Protein AF-A0AAV2QS21-F1 (afdb_monomer_lite)

Organism: Meganyctiphanes norvegica (NCBI:txid48144)

Secondary structure (DSSP, 8-state):
------------TTSSTTHHHHHHHHHHHHHHHHHHHHHHHHHHHHHHHHHHHHHHHHHHS--S-TTSPPPHHHHHHHHHHHHHHHHHHHHHHHT--------------------------

Sequence (121 aa):
MDGGCGEVGSGTEEQRRNSGRRKKSASSARERNSRRLESNERERIRMHSLNDAFQGLREVIPHVKRDRKLSKIETLTLAKNYIMALTNVVCKMRGEDQPYQLFPDNTQTHASTVPEGILDP

Radius of gyration: 36.93 Å; chains: 1; bounding box: 65×67×114 Å

Foldseek 3Di:
DDDDDDDDDDDDPPPPVPVVVVVVVVVVVVVVVVVVVVVVVVVVVVVVVVVVVLVVLQVPFDDDCPPDDDDSVRSVVSSVLVVLVVQQVVCVVVVHDRPDDRDPDPPDPPPPPDDDDDDDD

pLDDT: mean 75.63, std 21.82, range [37.94, 98.38]

InterPro domains:
  IPR011598 Myc-type, basic helix-loop-helix (bHLH) domain [PF00010] (35-86)
  IPR011598 Myc-type, basic helix-loop-helix (bHLH) domain [PS50888] (34-86)
  IPR011598 Myc-type, basic helix-loop-helix (bHLH) domain [SM00353] (40-92)
  IPR036638 Helix-loop-helix DNA-binding domain superfamily [G3DSA:4.10.280.10] (34-91)
  IPR036638 Helix-loop-helix DNA-binding domain superfamily [SSF47459] (32-96)
  IPR050359 Basic helix-loop-helix transcription factors [PTHR19290] (13-97)

Structure (mmCIF, N/CA/C/O backbone):
data_AF-A0AAV2QS21-F1
#
_entry.id   AF-A0AAV2QS21-F1
#
loop_
_atom_site.group_PDB
_atom_site.id
_atom_site.type_symbol
_atom_site.label_atom_id
_atom_site.label_alt_id
_atom_site.label_comp_id
_atom_site.label_asym_id
_atom_site.label_entity_id
_atom_site.label_seq_id
_atom_site.pdbx_PDB_ins_code
_atom_site.Cartn_x
_atom_site.Cartn_y
_atom_site.Cartn_z
_atom_site.occupancy
_atom_site.B_iso_or_equiv
_atom_site.auth_seq_id
_atom_site.auth_comp_id
_atom_site.auth_asym_id
_atom_site.auth_atom_id
_atom_site.pdbx_PDB_model_num
ATOM 1 N N . MET A 1 1 ? 46.702 -15.276 -86.088 1.00 48.72 1 MET A N 1
ATOM 2 C CA . MET A 1 1 ? 46.826 -13.955 -85.447 1.00 48.72 1 MET A CA 1
ATOM 3 C C . MET A 1 1 ? 46.973 -14.214 -83.966 1.00 48.72 1 MET A C 1
ATOM 5 O O . MET A 1 1 ? 46.011 -14.600 -83.316 1.00 48.72 1 MET A O 1
ATOM 9 N N . ASP A 1 2 ? 48.222 -14.149 -83.528 1.00 39.62 2 ASP A N 1
ATOM 10 C CA . ASP A 1 2 ? 48.712 -14.275 -82.162 1.00 39.62 2 ASP A CA 1
ATOM 11 C C . ASP A 1 2 ? 48.302 -13.108 -81.254 1.00 39.62 2 ASP A C 1
ATOM 13 O O . ASP A 1 2 ? 48.070 -11.995 -81.727 1.00 39.62 2 ASP A O 1
ATOM 17 N N . GLY A 1 3 ? 48.339 -13.374 -79.943 1.00 44.09 3 GLY A N 1
ATOM 18 C CA . GLY A 1 3 ? 48.462 -12.391 -78.857 1.00 44.09 3 GLY A CA 1
ATOM 19 C C . GLY A 1 3 ? 47.430 -12.618 -77.745 1.00 44.09 3 GLY A C 1
ATOM 20 O O . GLY A 1 3 ? 46.240 -12.617 -78.018 1.00 44.09 3 GLY A O 1
ATOM 21 N N . GLY A 1 4 ? 47.753 -12.813 -76.465 1.00 41.94 4 GLY A N 1
ATOM 22 C CA . GLY A 1 4 ? 49.015 -12.801 -75.724 1.00 41.94 4 GLY A CA 1
ATOM 23 C C . GLY A 1 4 ? 48.721 -12.622 -74.215 1.00 41.94 4 GL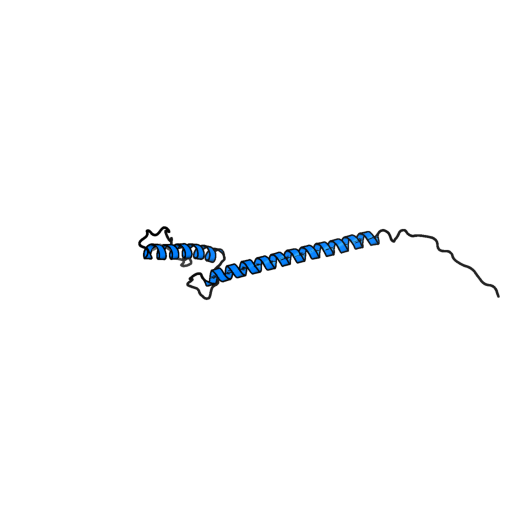Y A C 1
ATOM 24 O O . GLY A 1 4 ? 47.767 -11.944 -73.856 1.00 41.94 4 GLY A O 1
ATOM 25 N N . CYS A 1 5 ? 49.534 -13.292 -73.391 1.00 42.62 5 CYS A N 1
ATOM 26 C CA . CYS A 1 5 ? 49.705 -13.391 -71.924 1.00 42.62 5 CYS A CA 1
ATOM 27 C C . CYS A 1 5 ? 49.183 -12.348 -70.900 1.00 42.62 5 CYS A C 1
ATOM 29 O O . CYS A 1 5 ? 49.203 -11.148 -71.143 1.00 42.62 5 CYS A O 1
ATOM 31 N N . GLY A 1 6 ? 49.017 -12.856 -69.657 1.00 39.28 6 GLY A N 1
ATOM 32 C CA . GLY A 1 6 ? 49.369 -12.210 -6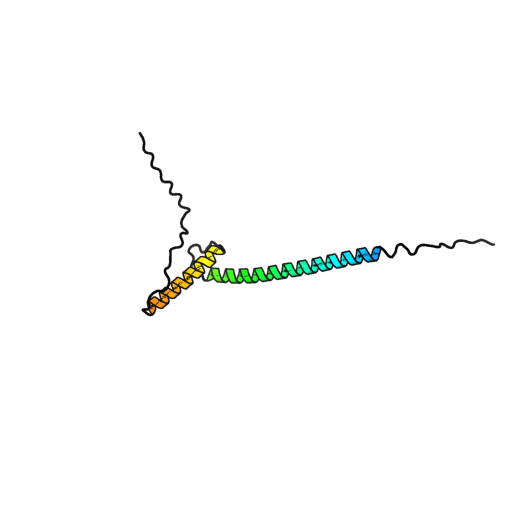8.365 1.00 39.28 6 GLY A CA 1
ATOM 33 C C . GLY A 1 6 ? 48.166 -11.953 -67.437 1.00 39.28 6 GLY A C 1
ATOM 34 O O . GLY A 1 6 ? 47.140 -11.508 -67.919 1.00 39.28 6 GLY A O 1
ATOM 35 N N . GLU A 1 7 ? 48.136 -12.215 -66.123 1.00 37.94 7 GLU A N 1
ATOM 36 C CA . GLU A 1 7 ? 49.172 -12.389 -65.094 1.00 37.94 7 GLU A CA 1
ATOM 37 C C . GLU A 1 7 ? 48.645 -13.203 -63.887 1.00 37.94 7 GLU A C 1
ATOM 39 O O . GLU A 1 7 ? 47.455 -13.214 -63.571 1.00 37.94 7 GLU A O 1
ATOM 44 N N . VAL A 1 8 ? 49.578 -13.846 -63.181 1.00 48.81 8 VAL A N 1
ATOM 45 C CA . VAL A 1 8 ? 49.428 -14.446 -61.846 1.00 48.81 8 VAL A CA 1
ATOM 46 C C . VAL A 1 8 ? 49.621 -13.379 -60.762 1.00 48.81 8 VAL A C 1
ATOM 48 O O . VAL A 1 8 ? 50.645 -12.706 -60.738 1.00 48.81 8 VAL A O 1
ATOM 51 N N . GLY A 1 9 ? 48.674 -13.271 -59.825 1.00 38.88 9 GLY A N 1
ATOM 52 C CA . GLY A 1 9 ? 48.768 -12.413 -58.638 1.00 38.88 9 GLY A CA 1
ATOM 53 C C . GLY A 1 9 ? 48.756 -13.231 -57.346 1.00 38.88 9 GLY A C 1
ATOM 54 O O . GLY A 1 9 ? 47.727 -13.780 -56.961 1.00 38.88 9 GLY A O 1
ATOM 55 N N . SER A 1 10 ? 49.920 -13.312 -56.701 1.00 39.31 10 SER A N 1
ATOM 56 C CA . SER A 1 10 ? 50.199 -13.960 -55.413 1.00 39.31 10 SER A CA 1
ATOM 57 C C . SER A 1 10 ? 49.989 -13.000 -54.230 1.00 39.31 10 SER A C 1
ATOM 59 O O . SER A 1 10 ? 50.333 -11.826 -54.331 1.00 39.31 10 SER A O 1
ATOM 61 N N . GLY A 1 11 ? 49.514 -13.530 -53.092 1.00 38.56 11 GLY A N 1
ATOM 62 C CA . GLY A 1 11 ? 49.519 -12.887 -51.763 1.00 38.56 11 GLY A CA 1
ATOM 63 C C . GLY A 1 11 ? 48.389 -11.867 -51.538 1.00 38.56 11 GLY A C 1
ATOM 64 O O . GLY A 1 11 ? 48.123 -11.021 -52.372 1.00 38.56 11 GLY A O 1
ATOM 65 N N . THR A 1 12 ? 47.657 -11.831 -50.425 1.00 41.31 12 THR A N 1
ATOM 66 C CA . THR A 1 12 ? 48.021 -12.140 -49.038 1.00 41.31 12 THR A CA 1
ATOM 67 C C . THR A 1 12 ? 46.762 -12.544 -48.246 1.00 41.31 12 THR A C 1
ATOM 69 O O . THR A 1 12 ? 45.811 -11.778 -48.100 1.00 41.31 12 THR A O 1
ATOM 72 N N . GLU A 1 13 ? 46.743 -13.753 -47.679 1.00 50.88 13 GLU A N 1
ATOM 73 C CA . GLU A 1 13 ? 45.661 -14.264 -46.812 1.00 50.88 13 GLU A CA 1
ATOM 74 C C . GLU A 1 13 ? 45.676 -13.683 -45.378 1.00 50.88 13 GLU A C 1
ATOM 76 O O . GLU A 1 13 ? 45.078 -14.238 -44.452 1.00 50.88 13 GLU A O 1
ATOM 81 N N . GLU A 1 14 ? 46.310 -12.531 -45.157 1.00 48.81 14 GLU A N 1
ATOM 82 C CA . GLU A 1 14 ? 46.552 -11.997 -43.809 1.00 48.81 14 GLU A CA 1
ATOM 83 C C . GLU A 1 14 ? 45.607 -10.854 -43.392 1.00 48.81 14 GLU A C 1
ATOM 85 O O . GLU A 1 14 ? 45.762 -10.253 -42.335 1.00 48.81 14 GLU A O 1
ATOM 90 N N . GLN A 1 15 ? 44.535 -10.593 -44.150 1.00 47.69 15 GLN A N 1
ATOM 91 C CA . GLN A 1 15 ? 43.503 -9.612 -43.762 1.00 47.69 15 GLN A CA 1
ATOM 92 C C . GLN A 1 15 ? 42.200 -10.220 -43.219 1.00 47.69 15 GLN A C 1
ATOM 94 O O . GLN A 1 15 ? 41.320 -9.492 -42.753 1.00 47.69 15 GLN A O 1
ATOM 99 N N . ARG A 1 16 ? 42.053 -11.553 -43.185 1.00 48.56 16 ARG A N 1
ATOM 100 C CA . ARG A 1 16 ? 40.802 -12.199 -42.722 1.00 48.56 16 ARG A CA 1
ATOM 101 C C . ARG A 1 16 ? 40.782 -12.551 -41.230 1.00 48.56 16 ARG A C 1
ATOM 103 O O . ARG A 1 16 ? 39.712 -12.819 -40.686 1.00 48.56 16 ARG A O 1
ATOM 110 N N . ARG A 1 17 ? 41.921 -12.491 -40.527 1.00 51.88 17 ARG A N 1
ATOM 111 C CA . ARG A 1 17 ? 42.017 -12.923 -39.114 1.00 51.88 17 ARG A CA 1
ATOM 112 C C . ARG A 1 17 ? 41.648 -11.843 -38.084 1.00 51.88 17 ARG A C 1
ATOM 114 O O . ARG A 1 17 ? 41.293 -12.187 -36.959 1.00 51.88 17 ARG A O 1
ATOM 121 N N . ASN A 1 18 ? 41.633 -10.556 -38.454 1.00 51.94 18 ASN A N 1
ATOM 122 C CA . ASN A 1 18 ? 41.341 -9.462 -37.508 1.00 51.94 18 ASN A CA 1
ATOM 123 C C . ASN A 1 18 ? 39.853 -9.034 -37.461 1.00 51.94 18 ASN A C 1
ATOM 125 O O . ASN A 1 18 ? 39.371 -8.520 -36.451 1.00 51.94 18 ASN A O 1
ATOM 129 N N . SER A 1 19 ? 39.078 -9.299 -38.521 1.00 57.03 19 SER A N 1
ATOM 130 C CA . SER A 1 19 ? 37.646 -8.938 -38.593 1.00 57.03 19 SER A CA 1
ATOM 131 C C . SER A 1 19 ? 36.756 -9.816 -37.691 1.00 57.03 19 SER A C 1
ATOM 133 O O . SER A 1 19 ? 35.796 -9.342 -37.075 1.00 57.03 19 SER A O 1
ATOM 135 N N . GLY A 1 20 ? 37.122 -11.092 -37.511 1.00 53.75 20 GLY A N 1
ATOM 136 C CA . GLY A 1 20 ? 36.363 -12.041 -36.687 1.00 53.75 20 GLY A CA 1
ATOM 137 C C . GLY A 1 20 ? 36.368 -11.721 -35.187 1.00 53.75 20 GLY A C 1
ATOM 138 O O . GLY A 1 20 ? 35.389 -11.999 -34.496 1.00 53.75 20 GLY A O 1
ATOM 139 N N . ARG A 1 21 ? 37.431 -11.083 -34.676 1.00 53.62 21 ARG A N 1
ATOM 140 C CA . ARG A 1 21 ? 37.581 -10.765 -33.244 1.00 53.62 21 ARG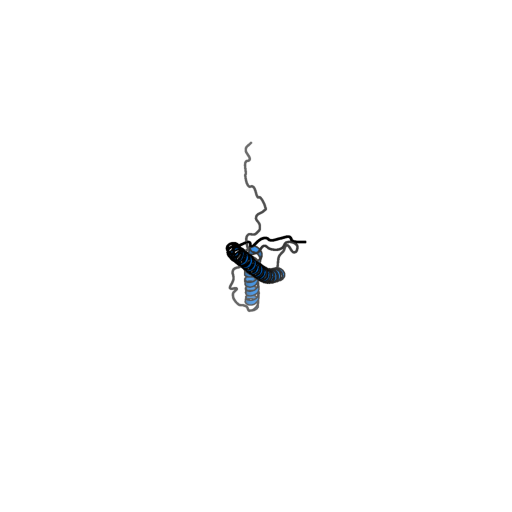 A CA 1
ATOM 141 C C . ARG A 1 21 ? 36.736 -9.554 -32.822 1.00 53.62 21 ARG A C 1
ATOM 143 O O . ARG A 1 21 ? 36.100 -9.598 -31.771 1.00 53.62 21 ARG A O 1
ATOM 150 N N . ARG A 1 22 ? 36.644 -8.523 -33.675 1.00 53.41 22 ARG A N 1
ATOM 151 C CA . ARG A 1 22 ? 35.779 -7.340 -33.468 1.00 53.41 22 ARG A CA 1
ATOM 152 C C . ARG A 1 22 ? 34.284 -7.656 -33.591 1.00 53.41 22 ARG A C 1
ATOM 154 O O . ARG A 1 22 ? 33.473 -7.095 -32.861 1.00 53.41 22 ARG A O 1
ATOM 161 N N . LYS A 1 23 ? 33.900 -8.589 -34.469 1.00 54.41 23 LYS A N 1
ATOM 162 C CA . LYS A 1 23 ? 32.493 -9.000 -34.623 1.00 54.41 23 LYS A CA 1
ATOM 163 C C . LYS A 1 23 ? 31.998 -9.842 -33.434 1.00 54.41 23 LYS A C 1
ATOM 165 O O . LYS A 1 23 ? 30.865 -9.660 -32.999 1.00 54.41 23 LYS A O 1
ATOM 170 N N . LYS A 1 24 ? 32.869 -10.682 -32.850 1.00 56.44 24 LYS A N 1
ATOM 171 C CA . LYS A 1 24 ? 32.591 -11.471 -31.629 1.00 56.44 24 LYS A CA 1
ATOM 172 C C . LYS A 1 24 ? 32.484 -10.611 -30.361 1.00 56.44 24 LYS A C 1
ATOM 174 O O . LYS A 1 24 ? 31.661 -10.891 -29.493 1.00 56.44 24 LYS A O 1
ATOM 179 N N . SER A 1 25 ? 33.284 -9.548 -30.241 1.00 60.28 25 SER A N 1
ATOM 180 C CA . SER A 1 25 ? 33.178 -8.618 -29.107 1.00 60.28 25 SER A CA 1
ATOM 181 C C . SER A 1 25 ? 31.931 -7.732 -29.195 1.00 60.28 25 SER A C 1
ATOM 183 O O . SER A 1 25 ? 31.299 -7.476 -28.170 1.00 60.28 25 SER A O 1
ATOM 185 N N . ALA A 1 26 ? 31.522 -7.329 -30.403 1.00 62.84 26 ALA A N 1
ATOM 186 C CA . ALA A 1 26 ? 30.277 -6.597 -30.635 1.00 62.84 26 ALA A CA 1
ATOM 187 C C . ALA A 1 26 ? 29.025 -7.463 -30.389 1.00 62.84 26 ALA A C 1
ATOM 189 O O . ALA A 1 26 ? 28.067 -6.984 -29.781 1.00 62.84 26 ALA A O 1
ATOM 190 N N . SER A 1 27 ? 29.034 -8.746 -30.783 1.00 68.50 27 SER A N 1
ATOM 191 C CA . SER A 1 27 ? 27.944 -9.679 -30.455 1.00 68.50 27 SER A CA 1
ATOM 192 C C . SER A 1 27 ? 27.851 -9.932 -28.948 1.00 68.50 27 SER A C 1
ATOM 194 O O . SER A 1 27 ? 26.761 -9.865 -28.390 1.00 68.50 27 SER A O 1
ATOM 196 N N . SER A 1 28 ? 28.991 -10.095 -28.268 1.00 78.75 28 SER A N 1
ATOM 197 C CA . SER A 1 28 ? 29.057 -10.190 -26.803 1.00 78.75 28 SER A CA 1
ATOM 198 C C . SER A 1 28 ? 28.600 -8.900 -26.105 1.00 78.75 28 SER A C 1
ATOM 200 O O . SER A 1 28 ? 27.960 -8.949 -25.058 1.00 78.75 28 SER A O 1
ATOM 202 N N . ALA A 1 29 ? 28.883 -7.720 -26.663 1.00 85.06 29 ALA A N 1
ATOM 203 C CA . ALA A 1 29 ? 28.380 -6.452 -26.133 1.00 85.06 29 ALA A CA 1
ATOM 204 C C . ALA A 1 29 ? 26.856 -6.323 -26.293 1.00 85.06 29 ALA A C 1
ATOM 206 O O . ALA A 1 29 ? 26.179 -5.901 -25.356 1.00 85.06 29 ALA A O 1
ATOM 207 N N . ARG A 1 30 ? 26.306 -6.739 -27.442 1.00 86.81 30 ARG A N 1
ATOM 208 C CA . ARG A 1 30 ? 24.859 -6.744 -27.701 1.00 86.81 30 ARG A CA 1
ATOM 209 C C . ARG A 1 30 ? 24.126 -7.736 -26.799 1.00 86.81 30 ARG A C 1
ATOM 211 O O . ARG A 1 30 ? 23.087 -7.393 -26.245 1.00 86.81 30 ARG A O 1
ATOM 218 N N . GLU A 1 31 ? 24.701 -8.915 -26.584 1.00 88.06 31 GLU A N 1
ATOM 219 C CA . GLU A 1 31 ? 24.175 -9.916 -25.654 1.00 88.06 31 GLU A CA 1
ATOM 220 C C . GLU A 1 31 ? 24.228 -9.426 -24.199 1.00 88.06 31 GLU A C 1
ATOM 222 O O . GLU A 1 31 ? 23.232 -9.511 -23.482 1.00 88.06 31 GLU A O 1
ATOM 227 N N . ARG A 1 32 ? 25.346 -8.823 -23.769 1.00 88.62 32 ARG A N 1
ATOM 228 C CA . ARG A 1 32 ? 25.451 -8.188 -22.443 1.00 88.62 32 ARG A CA 1
ATOM 229 C C . ARG A 1 32 ? 24.414 -7.083 -22.258 1.00 88.62 32 ARG A C 1
ATOM 231 O O . ARG A 1 32 ? 23.801 -7.013 -21.198 1.00 88.62 32 ARG A O 1
ATOM 238 N N . ASN A 1 33 ? 24.188 -6.252 -23.276 1.00 91.81 33 ASN A N 1
ATOM 239 C CA . ASN A 1 33 ? 23.150 -5.224 -23.235 1.00 91.81 33 ASN A CA 1
ATOM 240 C C . ASN A 1 33 ? 21.745 -5.837 -23.137 1.00 91.81 33 ASN A C 1
ATOM 242 O O . ASN A 1 33 ? 20.941 -5.373 -22.335 1.00 91.81 33 ASN A O 1
ATOM 246 N N . SER A 1 34 ? 21.475 -6.911 -23.887 1.00 90.75 34 SER A N 1
ATOM 247 C CA . SER A 1 34 ? 20.203 -7.641 -23.829 1.00 90.75 34 SER A CA 1
ATOM 248 C C . SER A 1 34 ? 19.934 -8.196 -22.430 1.00 90.75 34 SER A C 1
ATOM 250 O O . SER A 1 34 ? 18.853 -7.986 -21.889 1.00 90.75 34 SER A O 1
ATOM 252 N N . ARG A 1 35 ? 20.934 -8.826 -21.799 1.00 93.38 35 ARG A N 1
ATOM 253 C CA . ARG A 1 35 ? 20.833 -9.341 -20.420 1.00 93.38 35 ARG A CA 1
ATOM 254 C C . ARG A 1 35 ? 20.578 -8.221 -19.409 1.00 93.38 35 ARG A C 1
ATOM 256 O O . ARG A 1 35 ? 19.783 -8.383 -18.487 1.00 93.38 35 ARG A O 1
ATOM 263 N N . ARG A 1 36 ? 21.230 -7.068 -19.594 1.00 95.00 36 ARG A N 1
ATOM 264 C CA . ARG A 1 36 ? 21.023 -5.875 -18.758 1.00 95.00 36 ARG A CA 1
ATOM 265 C C . ARG A 1 36 ? 19.604 -5.328 -18.898 1.00 95.00 36 ARG A C 1
ATOM 267 O O .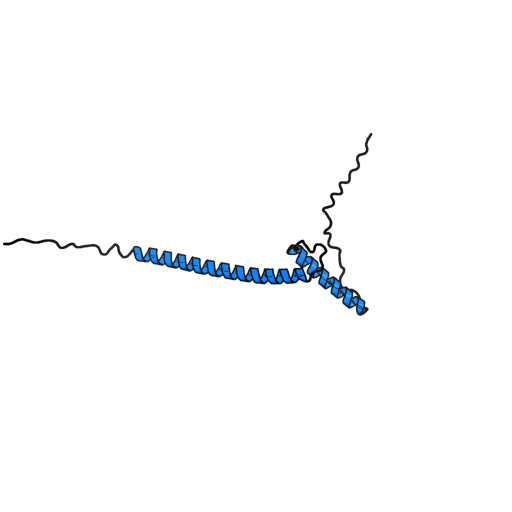 ARG A 1 36 ? 18.977 -5.030 -17.891 1.00 95.00 36 ARG A O 1
ATOM 274 N N . LEU A 1 37 ? 19.097 -5.223 -20.127 1.00 96.31 37 LEU A N 1
ATOM 275 C CA . LEU A 1 37 ? 17.744 -4.740 -20.398 1.00 96.31 37 LEU A CA 1
ATOM 276 C C . LEU A 1 37 ? 16.690 -5.666 -19.782 1.00 96.31 37 LEU A C 1
ATOM 278 O O . LEU A 1 37 ? 15.778 -5.197 -19.113 1.00 96.31 37 LEU A O 1
ATOM 282 N N . GLU A 1 38 ? 16.867 -6.973 -19.943 1.00 96.50 38 GLU A N 1
ATOM 283 C CA . GLU A 1 38 ? 15.992 -7.986 -19.356 1.00 96.50 38 GLU A CA 1
ATOM 284 C C . GLU A 1 38 ? 16.022 -7.948 -17.816 1.00 96.50 38 GLU A C 1
ATOM 286 O O . GLU A 1 38 ? 14.985 -8.041 -17.164 1.00 96.50 38 GLU A O 1
ATOM 291 N N . SER A 1 39 ? 17.202 -7.750 -17.215 1.00 96.19 39 SER A N 1
ATOM 292 C CA . SER A 1 39 ? 17.334 -7.559 -15.766 1.00 96.19 39 SER A CA 1
ATOM 293 C C . SER A 1 39 ? 16.620 -6.300 -15.277 1.00 96.19 39 SER A C 1
ATOM 295 O O . SER A 1 39 ? 15.940 -6.345 -14.254 1.00 96.19 39 SER A O 1
ATOM 297 N N . ASN A 1 40 ? 16.758 -5.188 -16.000 1.00 98.19 40 ASN A N 1
ATOM 298 C CA . ASN A 1 40 ? 16.087 -3.938 -15.657 1.00 98.19 40 ASN A CA 1
ATOM 299 C C . ASN A 1 40 ? 14.567 -4.078 -15.759 1.00 98.19 40 ASN A C 1
ATOM 301 O O . ASN A 1 40 ? 13.847 -3.554 -14.912 1.00 98.19 40 ASN A O 1
ATOM 305 N N . GLU A 1 41 ? 14.079 -4.796 -16.769 1.00 97.81 41 GLU A N 1
ATOM 306 C CA . GLU A 1 41 ? 12.647 -5.022 -16.941 1.00 97.81 41 GLU A CA 1
ATOM 307 C C . GLU A 1 41 ? 12.068 -5.891 -15.823 1.00 97.81 41 GLU A C 1
ATOM 309 O O . GLU A 1 41 ? 11.036 -5.552 -15.249 1.00 97.81 41 GLU A O 1
ATOM 314 N N . ARG A 1 42 ? 12.780 -6.951 -15.424 1.00 97.75 42 ARG A N 1
ATOM 315 C CA . ARG A 1 42 ? 12.405 -7.752 -14.252 1.00 97.75 42 ARG A CA 1
ATOM 316 C C . ARG A 1 42 ? 12.282 -6.908 -12.988 1.00 97.75 42 ARG A C 1
ATOM 318 O O . ARG A 1 42 ? 11.298 -7.042 -12.263 1.00 97.75 42 ARG A O 1
ATOM 325 N N . GLU A 1 43 ? 13.251 -6.031 -12.729 1.00 98.06 43 GLU A N 1
ATOM 326 C CA . GLU A 1 43 ? 13.194 -5.168 -11.547 1.00 98.06 43 GLU A CA 1
ATOM 327 C C . GLU A 1 43 ? 12.041 -4.164 -11.638 1.00 98.06 43 GLU A C 1
ATOM 329 O O . GLU A 1 43 ? 11.357 -3.920 -10.645 1.00 98.06 43 GLU A O 1
ATOM 334 N N . ARG A 1 44 ? 11.754 -3.637 -12.836 1.00 98.31 44 ARG A N 1
ATOM 335 C CA . ARG A 1 44 ? 10.595 -2.767 -13.060 1.00 98.31 44 ARG A CA 1
ATOM 336 C C . ARG A 1 44 ? 9.290 -3.481 -12.710 1.00 98.31 44 ARG A C 1
ATOM 338 O O . ARG A 1 44 ? 8.485 -2.927 -11.968 1.00 98.31 44 ARG A O 1
ATOM 345 N N . ILE A 1 45 ? 9.101 -4.712 -13.184 1.00 98.00 45 ILE A N 1
ATOM 346 C CA . ILE A 1 45 ? 7.913 -5.528 -12.883 1.00 98.00 45 ILE A CA 1
ATOM 347 C C . ILE A 1 45 ? 7.810 -5.802 -11.378 1.00 98.00 45 ILE A C 1
ATOM 349 O O . ILE A 1 45 ? 6.744 -5.632 -10.786 1.00 98.00 45 ILE A O 1
ATOM 353 N N . ARG A 1 46 ? 8.925 -6.158 -10.731 1.00 98.19 46 ARG A N 1
ATOM 354 C CA . ARG A 1 46 ? 8.981 -6.352 -9.277 1.00 98.19 46 ARG A CA 1
ATOM 355 C C . ARG A 1 46 ? 8.561 -5.085 -8.523 1.00 98.19 46 ARG A C 1
ATOM 357 O O . ARG A 1 46 ? 7.794 -5.166 -7.565 1.00 98.19 46 ARG A O 1
ATOM 364 N N . MET A 1 47 ? 9.030 -3.918 -8.963 1.00 98.38 47 MET A N 1
ATOM 365 C CA . MET A 1 47 ? 8.643 -2.629 -8.386 1.00 98.38 47 MET A CA 1
ATOM 366 C C . MET A 1 47 ? 7.186 -2.263 -8.655 1.00 98.38 47 MET A C 1
ATOM 368 O O . MET A 1 47 ? 6.556 -1.697 -7.763 1.00 98.38 47 MET A O 1
ATOM 372 N N . HIS A 1 48 ? 6.629 -2.598 -9.821 1.00 98.19 48 HIS A N 1
ATOM 373 C CA . HIS A 1 48 ? 5.199 -2.431 -10.085 1.00 98.19 48 HIS A CA 1
ATOM 374 C C . HIS A 1 48 ? 4.362 -3.245 -9.098 1.00 98.19 48 HIS A C 1
ATOM 376 O O . HIS A 1 48 ? 3.576 -2.654 -8.368 1.00 98.19 48 HIS A O 1
ATOM 382 N N . SER A 1 49 ? 4.637 -4.545 -8.953 1.00 98.06 49 SER A N 1
ATOM 383 C CA . SER A 1 49 ? 3.929 -5.400 -7.990 1.00 98.06 49 SER A CA 1
ATOM 384 C C . SER A 1 49 ? 4.024 -4.881 -6.548 1.00 98.06 49 SER A C 1
ATOM 386 O O . SER A 1 49 ? 3.025 -4.849 -5.828 1.00 98.06 49 SER A O 1
ATOM 388 N N . LEU A 1 50 ? 5.205 -4.407 -6.129 1.00 97.88 50 LEU A N 1
ATOM 389 C CA . LEU A 1 50 ? 5.382 -3.794 -4.811 1.00 97.88 50 LEU A CA 1
ATOM 390 C C . LEU A 1 50 ? 4.536 -2.524 -4.649 1.00 97.88 50 LEU A C 1
ATOM 392 O O . LEU A 1 50 ? 3.917 -2.322 -3.607 1.00 97.88 50 LEU A O 1
ATOM 396 N N . ASN A 1 51 ? 4.539 -1.648 -5.653 1.00 97.31 51 ASN A N 1
ATOM 397 C CA . ASN A 1 51 ? 3.797 -0.394 -5.601 1.00 97.31 51 ASN A CA 1
ATOM 398 C C . ASN A 1 51 ? 2.281 -0.625 -5.643 1.00 97.31 51 ASN A C 1
ATOM 400 O O . ASN A 1 51 ? 1.561 0.120 -4.982 1.00 97.31 51 ASN A O 1
ATOM 404 N N . ASP A 1 52 ? 1.812 -1.657 -6.344 1.00 97.44 52 ASP A N 1
ATOM 405 C CA . ASP A 1 52 ? 0.400 -2.044 -6.383 1.00 97.44 52 ASP A CA 1
ATOM 406 C C . ASP A 1 52 ? -0.064 -2.541 -5.009 1.00 97.44 52 ASP A C 1
ATOM 408 O O . ASP A 1 52 ? -1.066 -2.063 -4.478 1.00 97.44 52 ASP A O 1
ATOM 412 N N . ALA A 1 53 ? 0.723 -3.405 -4.356 1.00 97.19 53 ALA A N 1
ATOM 413 C CA . ALA A 1 53 ? 0.458 -3.816 -2.976 1.00 97.19 53 ALA A CA 1
ATOM 414 C C . ALA A 1 53 ? 0.473 -2.617 -2.007 1.00 97.19 53 ALA A C 1
ATOM 416 O O . ALA A 1 53 ? -0.372 -2.504 -1.118 1.00 97.19 53 ALA A O 1
ATOM 417 N N . PHE A 1 54 ? 1.409 -1.684 -2.204 1.00 96.75 54 PHE A N 1
ATOM 418 C CA . PHE A 1 54 ? 1.492 -0.459 -1.411 1.00 96.75 54 PHE A CA 1
ATOM 419 C C . PHE A 1 54 ? 0.277 0.455 -1.617 1.00 96.75 54 PHE A C 1
ATOM 421 O O . PHE A 1 54 ? -0.164 1.130 -0.687 1.00 96.75 54 PHE A O 1
ATOM 428 N N . GLN A 1 55 ? -0.266 0.492 -2.832 1.00 94.94 55 GLN A N 1
ATOM 429 C CA . GLN A 1 55 ? -1.474 1.239 -3.146 1.00 94.94 55 GLN A CA 1
ATOM 430 C C . GLN A 1 55 ? -2.704 0.603 -2.491 1.00 94.94 55 GLN A C 1
ATOM 432 O O . GLN A 1 55 ? -3.461 1.327 -1.851 1.00 94.94 55 GLN A O 1
ATOM 437 N N . GLY A 1 56 ? -2.835 -0.726 -2.532 1.00 95.12 56 GLY A N 1
ATOM 438 C CA . GLY A 1 56 ? -3.888 -1.438 -1.801 1.00 95.12 56 GLY A CA 1
ATOM 439 C C . GLY A 1 56 ? -3.845 -1.165 -0.292 1.00 95.12 56 GLY A C 1
ATOM 440 O O . GLY A 1 56 ? -4.879 -0.944 0.333 1.00 95.12 56 GLY A O 1
ATOM 441 N N . LEU A 1 57 ? -2.646 -1.060 0.296 1.00 95.81 57 LEU A N 1
ATOM 442 C CA . LEU A 1 57 ? -2.500 -0.655 1.697 1.00 95.81 57 LEU A CA 1
ATOM 443 C C . LEU A 1 57 ? -3.034 0.765 1.960 1.00 95.81 57 LEU A C 1
ATOM 445 O O . LEU A 1 57 ? -3.648 1.004 2.994 1.00 95.81 57 LEU A O 1
ATOM 449 N N . ARG A 1 58 ? -2.839 1.719 1.041 1.00 94.44 58 ARG A N 1
ATOM 450 C CA . ARG A 1 58 ? -3.369 3.087 1.208 1.00 94.44 58 ARG A CA 1
ATOM 451 C C . ARG A 1 58 ? -4.891 3.137 1.199 1.00 94.44 58 ARG A C 1
ATOM 453 O O . ARG A 1 58 ? -5.462 3.971 1.893 1.00 94.44 58 ARG A O 1
ATOM 460 N N . GLU A 1 59 ? -5.528 2.280 0.410 1.00 92.38 59 GLU A N 1
ATOM 461 C CA . GLU A 1 59 ? -6.985 2.261 0.248 1.00 92.38 59 GLU A CA 1
ATOM 462 C C . GLU A 1 59 ? -7.708 1.824 1.524 1.00 92.38 59 GLU A C 1
ATOM 464 O O . GLU A 1 59 ? -8.807 2.299 1.799 1.00 92.38 59 GLU A O 1
ATOM 469 N N . VAL A 1 60 ? -7.070 0.979 2.339 1.00 93.44 60 VAL A N 1
ATOM 470 C CA . VAL A 1 60 ? -7.641 0.489 3.603 1.00 93.44 60 VAL A CA 1
ATOM 471 C C . VAL A 1 60 ? -7.304 1.362 4.816 1.00 93.44 60 VAL A C 1
ATOM 473 O O . VAL A 1 60 ? -7.872 1.157 5.888 1.00 93.44 60 VAL A O 1
ATOM 476 N N . ILE A 1 61 ? -6.390 2.330 4.685 1.00 91.62 61 ILE A N 1
ATOM 477 C CA . ILE A 1 61 ? -6.012 3.217 5.793 1.00 91.62 61 ILE A CA 1
ATOM 478 C C . ILE A 1 61 ? -6.998 4.388 5.882 1.00 91.62 61 ILE A C 1
ATOM 480 O O . ILE A 1 61 ? -7.110 5.168 4.931 1.00 91.62 61 ILE A O 1
ATOM 484 N N . PRO A 1 62 ? -7.653 4.606 7.035 1.00 86.94 62 PRO A N 1
ATOM 485 C CA . PRO A 1 62 ? -8.487 5.784 7.236 1.00 86.94 62 PRO A CA 1
ATOM 486 C C . PRO A 1 62 ? -7.623 7.055 7.264 1.00 86.94 62 PRO A C 1
ATOM 488 O O . PRO A 1 62 ? -6.764 7.220 8.128 1.00 86.94 62 PRO A O 1
ATOM 491 N N . HIS A 1 63 ? -7.850 7.973 6.319 1.00 80.50 63 HIS A N 1
ATOM 492 C CA . HIS A 1 63 ? -7.129 9.246 6.224 1.00 80.50 63 HIS A CA 1
ATOM 493 C C . HIS A 1 63 ? -8.057 10.405 5.828 1.00 80.50 63 HIS A C 1
ATOM 495 O O . HIS A 1 63 ? -9.011 10.242 5.070 1.00 80.50 63 HIS A O 1
ATOM 501 N N . VAL A 1 64 ? -7.770 11.600 6.357 1.00 66.56 64 VAL A N 1
ATOM 502 C CA . VAL A 1 64 ? -8.642 12.788 6.245 1.00 66.56 64 VAL A CA 1
ATOM 503 C C . VAL A 1 64 ? -8.589 13.428 4.850 1.00 66.56 64 VAL A C 1
ATOM 505 O O . VAL A 1 64 ? -9.558 14.031 4.400 1.00 66.56 64 VAL A O 1
ATOM 508 N N . LYS A 1 65 ? -7.469 13.287 4.130 1.00 66.19 65 LYS A N 1
ATOM 509 C CA . LYS A 1 65 ? -7.245 13.936 2.829 1.00 66.19 65 LYS A CA 1
ATOM 510 C C . LYS A 1 65 ? -7.469 12.949 1.680 1.00 66.19 65 LYS A C 1
ATOM 512 O O . LYS A 1 65 ? -6.493 12.502 1.088 1.00 66.19 65 LYS A O 1
ATOM 517 N N . ARG A 1 66 ? -8.733 12.626 1.374 1.00 63.41 66 ARG A N 1
ATOM 518 C CA . ARG A 1 66 ? -9.110 11.655 0.318 1.00 63.41 66 ARG A CA 1
ATOM 519 C C . ARG A 1 66 ? -8.496 11.956 -1.060 1.00 63.41 66 ARG A C 1
ATOM 521 O O . ARG A 1 66 ? -8.261 11.031 -1.826 1.00 63.41 66 ARG A O 1
ATOM 528 N N . ASP A 1 67 ? -8.161 13.219 -1.332 1.00 71.50 67 ASP A N 1
ATOM 529 C CA . ASP A 1 67 ? -7.578 13.643 -2.614 1.00 71.50 67 ASP A CA 1
ATOM 530 C C . ASP A 1 67 ? -6.036 13.651 -2.636 1.00 71.50 67 ASP A C 1
ATOM 532 O O . ASP A 1 67 ? -5.430 13.799 -3.699 1.00 71.50 67 ASP A O 1
ATOM 536 N N . ARG A 1 68 ? -5.358 13.475 -1.487 1.00 83.81 68 ARG A N 1
ATOM 537 C CA . ARG A 1 68 ? -3.885 13.432 -1.410 1.00 83.81 68 ARG A CA 1
ATOM 538 C C . ARG A 1 68 ? -3.403 12.017 -1.115 1.00 83.81 68 ARG A C 1
ATOM 540 O O . ARG A 1 68 ? -3.622 11.483 -0.033 1.00 83.81 68 ARG A O 1
ATOM 547 N N . LYS A 1 69 ? -2.600 11.466 -2.030 1.00 83.75 69 LYS A N 1
ATOM 548 C CA . LYS A 1 69 ? -1.873 10.208 -1.803 1.00 83.75 69 LYS A CA 1
ATOM 549 C C . LYS A 1 69 ? -0.868 10.365 -0.654 1.00 83.75 69 LYS A C 1
ATOM 551 O O . LYS A 1 69 ? -0.016 11.252 -0.692 1.00 83.75 69 LYS A O 1
ATOM 556 N N . LEU A 1 70 ? -0.941 9.470 0.330 1.00 89.50 70 LEU A N 1
ATOM 557 C CA . LEU A 1 70 ? 0.027 9.378 1.427 1.00 89.50 70 LEU A CA 1
ATOM 558 C C . LEU A 1 70 ? 1.421 8.983 0.903 1.00 89.50 70 LEU A C 1
ATOM 560 O O . LEU A 1 70 ? 1.561 8.102 0.041 1.00 89.50 70 LEU A O 1
ATOM 564 N N . SER A 1 71 ? 2.476 9.590 1.449 1.00 93.75 71 SER A N 1
ATOM 565 C CA . SER A 1 71 ? 3.859 9.155 1.214 1.00 93.75 71 SER A CA 1
ATOM 566 C C . SER A 1 71 ? 4.103 7.750 1.774 1.00 93.75 71 SER A C 1
ATOM 568 O O . SER A 1 71 ? 3.289 7.208 2.529 1.00 93.75 71 SER A O 1
ATOM 570 N N . LYS A 1 72 ? 5.230 7.127 1.397 1.00 94.50 72 LYS A N 1
ATOM 571 C CA . LYS A 1 72 ? 5.548 5.774 1.871 1.00 94.50 72 LYS A CA 1
ATOM 572 C C . LYS A 1 72 ? 5.651 5.712 3.398 1.00 94.50 72 LYS A C 1
ATOM 574 O O . LYS A 1 72 ? 5.090 4.810 4.006 1.00 94.50 72 LYS A O 1
ATOM 579 N N . ILE A 1 73 ? 6.305 6.699 4.010 1.00 95.44 73 ILE A N 1
ATOM 580 C CA . ILE A 1 73 ? 6.439 6.752 5.466 1.00 95.44 73 ILE A CA 1
ATOM 581 C C . ILE A 1 73 ? 5.090 7.000 6.146 1.00 95.44 73 ILE A C 1
ATOM 583 O O . ILE A 1 73 ? 4.719 6.226 7.018 1.00 95.44 73 ILE A O 1
ATOM 587 N N . GLU A 1 74 ? 4.306 7.982 5.680 1.00 91.81 74 GLU A N 1
ATOM 588 C CA . GLU A 1 74 ? 2.975 8.275 6.239 1.00 91.81 74 GLU A CA 1
ATOM 589 C C . GLU A 1 74 ? 2.068 7.034 6.189 1.00 91.81 74 GLU A C 1
ATOM 591 O O . GLU A 1 74 ? 1.395 6.719 7.165 1.00 91.81 74 GLU A O 1
ATOM 596 N N . THR A 1 75 ? 2.085 6.296 5.073 1.00 94.19 75 THR A N 1
ATOM 597 C CA . THR A 1 75 ? 1.279 5.075 4.897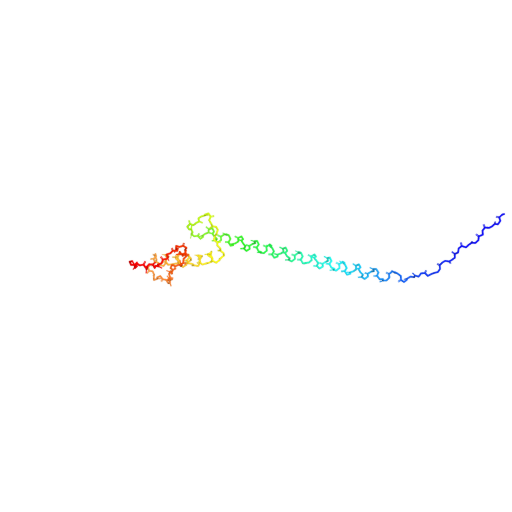 1.00 94.19 75 THR A CA 1
ATOM 598 C C . THR A 1 75 ? 1.687 3.990 5.897 1.00 94.19 75 THR A C 1
ATOM 600 O O . THR A 1 75 ? 0.825 3.405 6.544 1.00 94.19 75 THR A O 1
ATOM 603 N N . LEU A 1 76 ? 2.987 3.718 6.055 1.00 95.75 76 LEU A N 1
ATOM 604 C CA . LEU A 1 76 ? 3.464 2.680 6.978 1.00 95.75 76 LEU A CA 1
ATOM 605 C C . LEU A 1 76 ? 3.183 3.042 8.439 1.00 95.75 76 LEU A C 1
ATOM 607 O O . LEU A 1 76 ? 2.746 2.191 9.214 1.00 95.75 76 LEU A O 1
ATOM 611 N N . THR A 1 77 ? 3.393 4.307 8.799 1.00 93.19 77 THR A N 1
ATOM 612 C CA . THR A 1 77 ? 3.119 4.809 10.143 1.00 93.19 77 THR A CA 1
ATOM 613 C C . THR A 1 77 ? 1.630 4.708 10.475 1.00 93.19 77 THR A C 1
ATOM 615 O O . THR A 1 77 ? 1.261 4.119 11.492 1.00 93.19 77 THR A O 1
ATOM 618 N N . LEU A 1 78 ? 0.756 5.188 9.585 1.00 92.69 78 LEU A N 1
ATOM 619 C CA . LEU A 1 78 ? -0.690 5.108 9.792 1.00 92.69 78 LEU A CA 1
ATOM 620 C C . LEU A 1 78 ? -1.200 3.664 9.797 1.00 92.69 78 LEU A C 1
ATOM 622 O O . LEU A 1 78 ? -2.051 3.345 10.621 1.00 92.69 78 LEU A O 1
ATOM 626 N N . ALA A 1 79 ? -0.668 2.777 8.949 1.00 95.19 79 ALA A N 1
ATOM 627 C CA . ALA A 1 79 ? -1.028 1.357 8.957 1.00 95.19 79 ALA A CA 1
ATOM 628 C C . ALA A 1 79 ? -0.753 0.709 10.320 1.00 95.19 79 ALA A C 1
ATOM 630 O O . ALA A 1 79 ? -1.627 0.052 10.885 1.00 95.19 79 ALA A O 1
ATOM 631 N N . LYS A 1 80 ? 0.447 0.936 10.873 1.00 94.44 80 LYS A N 1
ATOM 632 C CA . LYS A 1 80 ? 0.826 0.445 12.203 1.00 94.44 80 LYS A CA 1
ATOM 633 C C . LYS A 1 80 ? -0.138 0.966 13.271 1.00 94.44 80 LYS A C 1
ATOM 635 O O . LYS A 1 80 ? -0.685 0.174 14.037 1.00 94.44 80 LYS A O 1
ATOM 640 N N . ASN A 1 81 ? -0.366 2.278 13.299 1.00 93.25 81 ASN A N 1
ATOM 641 C CA . ASN A 1 81 ? -1.245 2.905 14.287 1.00 93.25 81 ASN A CA 1
ATOM 642 C C . ASN A 1 81 ? -2.689 2.403 14.151 1.00 93.25 81 ASN A C 1
ATOM 644 O O . ASN A 1 81 ? -3.368 2.195 15.155 1.00 93.25 81 ASN A O 1
ATOM 648 N N . TYR A 1 82 ? -3.148 2.153 12.923 1.00 94.56 82 TYR A N 1
ATOM 649 C CA . TYR A 1 82 ? -4.487 1.639 12.670 1.00 94.56 82 TYR A CA 1
ATOM 650 C C . TYR A 1 82 ? -4.664 0.208 13.192 1.00 94.56 82 TYR A C 1
ATOM 652 O O . TYR A 1 82 ? -5.650 -0.064 13.873 1.00 94.56 82 TYR A O 1
ATOM 660 N N . ILE A 1 83 ? -3.686 -0.681 12.979 1.00 95.62 83 ILE A N 1
ATOM 661 C CA . ILE A 1 83 ? -3.691 -2.037 13.560 1.00 95.62 83 ILE A CA 1
ATOM 662 C C . ILE A 1 83 ? -3.737 -1.972 15.093 1.00 95.62 83 ILE A C 1
ATOM 664 O O . ILE A 1 83 ? -4.550 -2.656 15.719 1.00 95.62 83 ILE A O 1
ATOM 668 N N . MET A 1 84 ? -2.904 -1.125 15.707 1.00 95.00 84 MET A N 1
ATOM 669 C CA . MET A 1 84 ? -2.896 -0.922 17.161 1.00 95.00 84 MET A CA 1
ATOM 670 C C . MET A 1 84 ? -4.263 -0.439 17.669 1.00 95.00 84 MET A C 1
ATOM 672 O O . MET A 1 84 ? -4.789 -0.971 18.648 1.00 95.00 84 MET A O 1
ATOM 676 N N . ALA A 1 85 ? -4.874 0.526 16.976 1.00 93.62 85 ALA A N 1
ATOM 677 C CA . ALA A 1 85 ? -6.172 1.078 17.345 1.00 93.62 85 ALA A CA 1
ATOM 678 C C . ALA A 1 85 ? -7.295 0.045 17.245 1.00 93.62 85 ALA A C 1
ATOM 680 O O . ALA A 1 85 ? -8.069 -0.107 18.189 1.00 93.62 85 ALA A O 1
ATOM 681 N N . LEU A 1 86 ? -7.360 -0.702 16.140 1.00 94.62 86 LEU A N 1
ATOM 682 C CA . LEU A 1 86 ? -8.341 -1.772 15.972 1.00 94.62 86 LEU A CA 1
ATOM 683 C C . LEU A 1 86 ? -8.173 -2.857 17.038 1.00 94.62 86 LEU A C 1
ATOM 685 O O . LEU A 1 86 ? -9.167 -3.321 17.592 1.00 94.62 86 LEU A O 1
ATOM 689 N N . THR A 1 87 ? -6.934 -3.208 17.387 1.00 95.94 87 THR A N 1
ATOM 690 C CA . THR A 1 87 ? -6.671 -4.205 18.432 1.00 95.94 87 THR A CA 1
ATOM 691 C C . THR A 1 87 ? -7.186 -3.731 19.791 1.00 95.94 87 THR A C 1
ATOM 693 O O . THR A 1 87 ? -7.913 -4.456 20.463 1.00 95.94 87 THR A O 1
ATOM 696 N N . ASN A 1 88 ? -6.916 -2.477 20.159 1.00 94.56 88 ASN A N 1
ATOM 697 C CA . ASN A 1 88 ? -7.446 -1.876 21.384 1.00 94.56 88 ASN A CA 1
ATOM 698 C C . ASN A 1 88 ? -8.978 -1.814 21.417 1.00 94.56 88 ASN A C 1
ATOM 700 O O . ASN A 1 88 ? -9.575 -1.976 22.483 1.00 94.56 88 ASN A O 1
ATOM 704 N N . VAL A 1 89 ? -9.621 -1.542 20.277 1.00 95.06 89 VAL A N 1
ATOM 705 C CA . VAL A 1 89 ? -11.087 -1.555 20.164 1.00 95.06 89 VAL A CA 1
ATOM 706 C C . VAL A 1 89 ? -11.619 -2.963 20.423 1.00 95.06 89 VAL A C 1
ATOM 708 O O . VAL A 1 89 ? -12.551 -3.117 21.209 1.00 95.06 89 VAL A O 1
ATOM 711 N N . VAL A 1 90 ? -10.995 -3.988 19.838 1.00 95.69 90 VAL A N 1
ATOM 712 C CA . VAL A 1 90 ? -11.373 -5.393 20.052 1.00 95.69 90 VAL A CA 1
ATOM 713 C C . VAL A 1 90 ? -11.170 -5.820 21.512 1.00 95.69 90 VAL A C 1
ATOM 715 O O . VAL A 1 90 ? -12.088 -6.398 22.088 1.00 95.6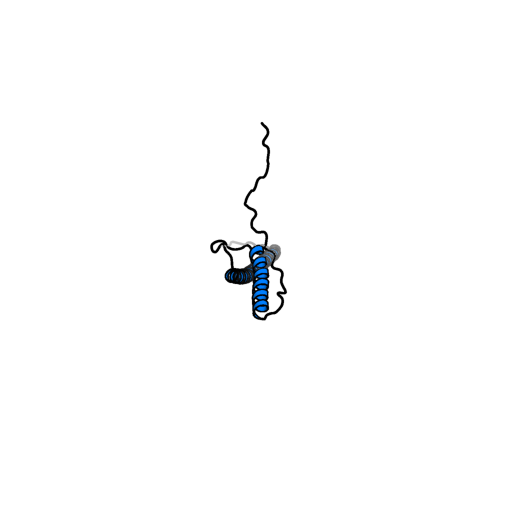9 90 VAL A O 1
ATOM 718 N N . CYS A 1 91 ? -10.032 -5.499 22.138 1.00 94.19 91 CYS A N 1
ATOM 719 C CA . CYS A 1 91 ? -9.777 -5.799 23.556 1.00 94.19 91 CYS A CA 1
ATOM 720 C C . CYS A 1 91 ? -10.788 -5.100 24.471 1.00 94.19 91 CYS A C 1
ATOM 722 O O . CYS A 1 91 ? -11.393 -5.734 25.333 1.00 94.19 91 CYS A O 1
ATOM 724 N N . LYS A 1 92 ? -11.083 -3.820 24.210 1.00 92.88 92 LYS A N 1
ATOM 725 C CA . LYS A 1 92 ? -12.095 -3.071 24.965 1.00 92.88 92 LYS A CA 1
ATOM 726 C C . LYS A 1 92 ? -13.482 -3.705 24.862 1.00 92.88 92 LYS A C 1
ATOM 728 O O . LYS A 1 92 ? -14.191 -3.774 25.859 1.00 92.88 92 LYS A O 1
ATOM 733 N N . MET A 1 93 ? -13.873 -4.180 23.678 1.00 94.81 93 MET A N 1
ATOM 734 C CA . MET A 1 93 ? -15.144 -4.894 23.490 1.00 94.81 93 MET A CA 1
ATOM 735 C C . MET A 1 93 ? -15.186 -6.235 24.239 1.00 94.81 93 MET A C 1
ATOM 737 O O . MET A 1 93 ? -16.267 -6.694 24.593 1.00 94.81 93 MET A O 1
ATOM 741 N N . ARG A 1 94 ? -14.026 -6.849 24.495 1.00 95.25 94 ARG A N 1
ATOM 742 C CA . ARG A 1 94 ? -13.876 -8.094 25.265 1.00 95.25 94 ARG A CA 1
ATOM 743 C C . ARG A 1 94 ? -13.739 -7.875 26.776 1.00 95.25 94 ARG A C 1
ATOM 745 O O . ARG A 1 94 ? -13.762 -8.851 27.516 1.00 95.25 94 ARG A O 1
ATOM 752 N N . GLY A 1 95 ? -13.619 -6.626 27.234 1.00 92.56 95 GLY A N 1
ATOM 753 C CA . GLY A 1 95 ? -13.346 -6.300 28.637 1.00 92.56 95 GLY A CA 1
ATOM 754 C C . GLY A 1 95 ? -11.894 -6.552 29.063 1.00 92.56 95 GLY A C 1
ATOM 755 O O . GLY A 1 95 ? -11.622 -6.650 30.254 1.00 92.56 95 GLY A O 1
ATOM 756 N N . GLU A 1 96 ? -10.978 -6.676 28.103 1.00 93.12 96 GLU A N 1
ATOM 757 C CA . GLU A 1 96 ? -9.541 -6.826 28.337 1.00 93.12 96 GLU A CA 1
ATOM 758 C C . GLU A 1 96 ? -8.854 -5.454 28.415 1.00 93.12 96 GLU A C 1
ATOM 760 O O . GLU A 1 96 ? -9.330 -4.465 27.842 1.00 93.12 96 GLU A O 1
ATOM 765 N N . ASP A 1 97 ? -7.693 -5.409 29.070 1.00 87.75 97 ASP A N 1
ATOM 766 C CA . ASP A 1 97 ? -6.834 -4.228 29.061 1.00 87.75 97 ASP A CA 1
ATOM 767 C C . ASP A 1 97 ? -6.327 -3.926 27.646 1.00 87.75 97 ASP A C 1
ATOM 769 O O . ASP A 1 97 ? -6.001 -4.823 26.868 1.00 87.75 97 ASP A O 1
ATOM 773 N N . GLN A 1 98 ? -6.251 -2.640 27.301 1.00 87.81 98 GLN A N 1
ATOM 774 C CA . GLN A 1 98 ? -5.774 -2.199 25.992 1.00 87.81 98 GLN A CA 1
ATOM 775 C C . GLN A 1 98 ? -4.238 -2.250 25.939 1.00 87.81 98 GLN A C 1
ATOM 777 O O . GLN A 1 98 ? -3.587 -1.457 26.623 1.00 87.81 98 GLN A O 1
ATOM 782 N N . PRO A 1 99 ? -3.628 -3.127 25.119 1.00 88.19 99 PRO A N 1
ATOM 783 C CA . PRO A 1 99 ? -2.183 -3.350 25.159 1.00 88.19 99 PRO A CA 1
ATOM 784 C C . PRO A 1 99 ? -1.363 -2.250 24.470 1.00 88.19 99 PRO A C 1
ATOM 786 O O . PRO A 1 99 ? -0.152 -2.171 24.673 1.00 88.19 99 PRO A O 1
ATOM 789 N N . TYR A 1 100 ? -1.983 -1.405 23.639 1.00 91.69 100 TYR A N 1
ATOM 790 C CA . TYR A 1 100 ? -1.267 -0.397 22.859 1.00 91.69 100 TYR A CA 1
ATOM 791 C C . TYR A 1 100 ? -1.562 1.029 23.329 1.00 91.69 100 TYR A C 1
ATOM 793 O O . TYR A 1 100 ? -2.709 1.461 23.373 1.00 91.69 100 TYR A O 1
ATOM 801 N N . GLN A 1 101 ? -0.521 1.817 23.589 1.00 84.50 101 GLN A N 1
ATOM 802 C CA . GLN A 1 101 ? -0.653 3.264 23.772 1.00 84.50 101 GLN A CA 1
ATOM 803 C C . GLN A 1 101 ? -0.575 3.946 22.401 1.00 84.50 101 GLN A C 1
ATOM 805 O O . GLN A 1 101 ? 0.466 3.917 21.743 1.00 84.50 101 GLN A O 1
ATOM 810 N N . LEU A 1 102 ? -1.689 4.518 21.938 1.00 78.31 102 LEU A N 1
ATOM 811 C CA . LEU A 1 102 ? -1.713 5.307 20.707 1.00 78.31 102 LEU A CA 1
ATOM 812 C C . LEU A 1 102 ? -1.211 6.716 21.021 1.00 78.31 102 LEU A C 1
ATOM 814 O O . LEU A 1 102 ? -1.929 7.511 21.624 1.00 78.31 102 LEU A O 1
ATOM 818 N N . PHE A 1 103 ? 0.013 7.032 20.610 1.00 66.56 103 PHE A N 1
ATOM 819 C CA . PHE A 1 103 ? 0.489 8.410 20.626 1.00 66.56 103 PHE A CA 1
ATOM 820 C C . PHE A 1 103 ? -0.072 9.138 19.400 1.00 66.56 103 PHE A C 1
ATOM 822 O O . PHE A 1 103 ? -0.022 8.583 18.298 1.00 66.56 103 PHE A O 1
ATOM 829 N N . PRO A 1 104 ? -0.617 10.356 19.548 1.00 57.66 104 PRO A N 1
ATOM 830 C CA . PRO A 1 104 ? -0.971 11.160 18.393 1.00 57.66 104 PRO A CA 1
ATOM 831 C C . PRO A 1 104 ? 0.319 11.497 17.642 1.00 57.66 104 PRO A C 1
ATOM 833 O O . PRO A 1 104 ? 1.193 12.185 18.169 1.00 57.66 104 PRO A O 1
ATOM 836 N N . ASP A 1 105 ? 0.450 10.983 16.420 1.00 55.09 105 ASP A N 1
ATOM 837 C CA . ASP A 1 105 ? 1.520 11.395 15.521 1.00 55.09 105 ASP A CA 1
ATOM 838 C C . ASP A 1 105 ? 1.415 12.906 15.308 1.00 55.09 105 ASP A C 1
ATOM 840 O O . ASP A 1 105 ? 0.386 13.432 14.876 1.00 55.09 105 ASP A O 1
ATOM 844 N N . ASN A 1 106 ? 2.486 13.609 15.658 1.00 47.09 106 ASN A N 1
ATOM 845 C CA . ASN A 1 106 ? 2.600 15.054 15.572 1.00 47.09 106 ASN A CA 1
ATOM 846 C C . ASN A 1 106 ? 2.719 15.469 14.092 1.00 47.09 106 ASN A C 1
ATOM 848 O O . ASN A 1 106 ? 3.804 15.766 13.603 1.00 47.09 106 ASN A O 1
ATOM 852 N N . THR A 1 107 ? 1.616 15.427 13.338 1.00 48.66 107 THR A N 1
ATOM 853 C CA . THR A 1 107 ? 1.576 15.817 11.914 1.00 48.66 107 THR A CA 1
ATOM 854 C C . THR A 1 107 ? 0.906 17.171 11.677 1.00 48.66 107 THR A C 1
ATOM 856 O O . THR A 1 107 ? 0.442 17.442 10.570 1.00 48.66 107 THR A O 1
ATOM 859 N N . GLN A 1 108 ? 0.853 18.047 12.685 1.00 47.56 108 GLN A N 1
ATOM 860 C CA . GLN A 1 108 ? 0.293 19.393 12.545 1.00 47.56 108 GLN A CA 1
ATOM 861 C C . GLN A 1 108 ? 1.320 20.479 12.912 1.00 47.56 108 GLN A C 1
ATOM 863 O O . GLN A 1 108 ? 1.136 21.203 13.881 1.00 47.56 108 GLN A O 1
ATOM 868 N N . THR A 1 109 ? 2.358 20.663 12.087 1.00 45.88 109 THR A N 1
ATOM 869 C CA . THR A 1 109 ? 3.210 21.869 12.165 1.00 45.88 109 THR A CA 1
ATOM 870 C C . THR A 1 109 ? 3.484 22.457 10.778 1.00 45.88 109 THR A C 1
ATOM 872 O O . THR A 1 109 ? 4.584 22.384 10.240 1.00 45.88 109 THR A O 1
ATOM 875 N N . HIS A 1 110 ? 2.452 23.070 10.193 1.00 42.75 110 HIS A N 1
ATOM 876 C CA . HIS A 1 110 ? 2.613 24.192 9.251 1.00 42.75 110 HIS A CA 1
ATOM 877 C C . HIS A 1 110 ? 1.800 25.421 9.690 1.00 42.75 110 HIS A C 1
ATOM 879 O O . HIS A 1 110 ? 1.568 26.324 8.893 1.00 42.75 110 HIS A O 1
ATOM 885 N N . ALA A 1 111 ? 1.345 25.471 10.944 1.00 43.78 111 ALA A N 1
ATOM 886 C CA . ALA A 1 111 ? 0.888 26.721 11.528 1.00 43.78 111 ALA A CA 1
ATOM 887 C C . ALA A 1 111 ? 2.124 27.401 12.120 1.00 43.78 111 ALA A C 1
ATOM 889 O O . ALA A 1 111 ? 2.599 27.030 13.190 1.00 43.78 111 ALA A O 1
ATOM 890 N N . SER A 1 112 ? 2.690 28.331 11.354 1.00 41.22 112 SER A N 1
ATOM 891 C CA . SER A 1 112 ? 3.698 29.277 11.818 1.00 41.22 112 SER A CA 1
ATOM 892 C C . SER A 1 112 ? 3.087 30.142 12.921 1.00 41.22 112 SER A C 1
ATOM 894 O O . SER A 1 112 ? 2.582 31.228 12.654 1.00 41.22 112 SER A O 1
ATOM 896 N N . THR A 1 113 ? 3.103 29.658 14.160 1.00 49.81 113 THR A N 1
ATOM 897 C CA . THR A 1 113 ? 3.008 30.526 15.331 1.00 49.81 113 THR A CA 1
ATOM 898 C C . THR A 1 113 ? 4.380 31.160 15.488 1.00 49.81 113 THR A C 1
ATOM 900 O O . THR A 1 113 ? 5.322 30.496 15.909 1.00 49.81 113 THR A O 1
ATOM 903 N N . VAL A 1 114 ? 4.499 32.423 15.090 1.00 47.25 114 VAL A N 1
ATOM 904 C CA . VAL A 1 114 ? 5.595 33.287 15.530 1.00 47.25 114 VAL A CA 1
ATOM 905 C C . VAL A 1 114 ? 5.165 33.844 16.887 1.00 47.25 114 VAL A C 1
ATOM 907 O O . VAL A 1 114 ? 4.193 34.601 16.921 1.00 47.25 114 VAL A O 1
ATOM 910 N N . PRO A 1 115 ? 5.792 33.467 18.012 1.00 52.91 115 PRO A N 1
ATOM 911 C CA . PRO A 1 115 ? 5.734 34.282 19.208 1.00 52.91 115 PRO A CA 1
ATOM 912 C C . PRO A 1 115 ? 6.861 35.320 19.152 1.00 52.91 115 PRO A C 1
ATOM 914 O O . PRO A 1 115 ? 7.920 35.035 18.603 1.00 52.91 115 PRO A O 1
ATOM 917 N N . GLU A 1 116 ? 6.576 36.496 19.706 1.00 46.06 116 GLU A N 1
ATOM 918 C CA . GLU A 1 116 ? 7.458 37.561 20.226 1.00 46.06 116 GLU A CA 1
ATOM 919 C C . GLU A 1 116 ? 6.719 38.878 19.905 1.00 46.06 116 GLU A C 1
ATOM 921 O O . GLU A 1 116 ? 6.610 39.287 18.757 1.00 46.06 116 GLU A O 1
ATOM 926 N N . GLY A 1 117 ? 6.033 39.537 20.836 1.00 53.22 117 GLY A N 1
ATOM 927 C CA . GLY A 1 117 ? 6.468 39.730 22.212 1.00 53.22 117 GLY A CA 1
ATOM 928 C C . GLY A 1 117 ? 7.557 40.798 22.310 1.00 53.22 117 GLY A C 1
ATOM 929 O O . GLY A 1 117 ? 8.449 40.646 23.123 1.00 53.22 117 GLY A O 1
ATOM 930 N N . ILE A 1 118 ? 7.480 41.868 21.514 1.00 45.12 118 ILE A N 1
ATOM 931 C CA . ILE A 1 118 ? 8.107 43.151 21.844 1.00 45.12 118 ILE A CA 1
ATOM 932 C C . ILE A 1 118 ? 7.033 44.231 21.726 1.00 45.12 118 ILE A C 1
ATOM 934 O O . ILE A 1 118 ? 6.592 44.628 20.649 1.00 45.12 118 ILE A O 1
ATOM 938 N N . LEU A 1 119 ? 6.532 44.602 22.897 1.00 53.09 119 LEU A N 1
ATOM 939 C CA . LEU A 1 119 ? 5.845 45.848 23.149 1.00 53.09 119 LEU A CA 1
ATOM 940 C C . LEU A 1 119 ? 6.870 46.665 23.929 1.00 53.09 119 LEU A C 1
ATOM 942 O O . LEU A 1 119 ? 7.084 46.378 25.100 1.00 53.09 119 LEU A O 1
ATOM 946 N N . ASP A 1 120 ? 7.520 47.617 23.274 1.00 44.34 120 ASP A N 1
ATOM 947 C CA . ASP A 1 120 ? 8.177 48.714 23.975 1.00 44.34 120 ASP A CA 1
ATOM 948 C C . ASP A 1 120 ? 7.748 50.038 23.319 1.00 44.34 120 ASP A C 1
ATOM 950 O O . ASP A 1 120 ? 7.522 50.059 22.103 1.00 44.34 120 ASP A O 1
ATOM 954 N N . PRO A 1 121 ? 7.526 51.082 24.138 1.00 67.44 121 PRO A N 1
ATOM 955 C CA . PRO A 1 121 ? 6.843 52.321 23.761 1.00 67.44 121 PRO A CA 1
ATOM 956 C C . PRO A 1 121 ? 7.634 53.244 22.826 1.00 67.44 121 PRO A C 1
ATOM 958 O O . PRO A 1 121 ? 8.885 53.244 22.878 1.00 67.44 121 PRO A O 1
#